Protein AF-A0A7S1S5V4-F1 (afdb_monomer_lite)

Radius of gyration: 15.97 Å; chains: 1; bounding box: 39×24×42 Å

pLDDT: mean 88.34, std 10.83, range [44.0, 97.88]

Foldseek 3Di:
DPPPPPDCLQKWKAFPNFTDDPPDDQCVRCVPPPVQVVQVVVPHTDMDIDGHDPVLSVLLVVLVVCQQNLLVVLLPDDLVLLAPPVSQVSNCVSHVNSLVSHDPVCVPPPVD

Secondary structure (DSSP, 8-state):
-------GGGEEEEETTEE--TT--HHHHSTT-HHHHHHHHTT---EEEEEPPHHHHHHHHHHHHHGGGHHHHHHHS-HHHHT-HHHHHHHHHH-GGGGGGS-HHHHT-S--

Structure (mmCIF, N/CA/C/O backbone):
data_AF-A0A7S1S5V4-F1
#
_entry.id   AF-A0A7S1S5V4-F1
#
loop_
_atom_site.group_PDB
_atom_site.id
_atom_site.type_symbol
_atom_site.label_atom_id
_atom_site.label_alt_id
_atom_site.label_comp_id
_atom_site.label_asym_id
_atom_site.label_entity_id
_atom_site.label_seq_id
_atom_site.pdbx_PDB_ins_code
_atom_site.Cartn_x
_atom_site.Cartn_y
_atom_site.Cartn_z
_atom_site.occupancy
_atom_site.B_iso_or_equiv
_atom_site.auth_seq_id
_atom_site.auth_comp_id
_atom_site.auth_asym_id
_atom_site.auth_atom_id
_atom_site.pdbx_PDB_model_num
ATOM 1 N N . GLN A 1 1 ? -25.602 4.326 -23.442 1.00 44.25 1 GLN A N 1
ATOM 2 C CA . GLN A 1 1 ? -24.466 3.404 -23.257 1.00 44.25 1 GLN A CA 1
ATOM 3 C C . GLN A 1 1 ? -23.831 3.783 -21.935 1.00 44.25 1 GLN A C 1
ATOM 5 O O . GLN A 1 1 ? -23.450 4.934 -21.798 1.00 44.25 1 GLN A O 1
ATOM 10 N N . ALA A 1 2 ? -23.855 2.903 -20.935 1.00 44.00 2 ALA A N 1
ATOM 11 C CA . ALA A 1 2 ? -23.110 3.146 -19.706 1.00 44.00 2 ALA A CA 1
ATOM 12 C C . ALA A 1 2 ? -21.651 2.809 -20.019 1.00 44.00 2 ALA A C 1
ATOM 14 O O . ALA A 1 2 ? -21.330 1.639 -20.227 1.00 44.00 2 ALA A O 1
ATOM 15 N N . GLU A 1 3 ? -20.801 3.824 -20.146 1.00 47.84 3 GLU A N 1
ATOM 16 C CA . GLU A 1 3 ? -19.362 3.615 -20.051 1.00 47.84 3 GLU A CA 1
ATOM 17 C C . GLU A 1 3 ? -19.115 3.004 -18.672 1.00 47.84 3 GLU A C 1
ATOM 19 O O . GLU A 1 3 ? -19.302 3.647 -17.642 1.00 47.84 3 GLU A O 1
ATOM 24 N N . MET A 1 4 ? -18.791 1.711 -18.643 1.00 47.66 4 MET A N 1
ATOM 25 C CA . MET A 1 4 ? -18.259 1.061 -17.451 1.00 47.66 4 MET A CA 1
ATOM 26 C C . MET A 1 4 ? -16.823 1.553 -17.248 1.00 47.66 4 MET A C 1
ATOM 28 O O . MET A 1 4 ? -15.873 0.780 -17.351 1.00 47.66 4 MET A O 1
ATOM 32 N N . GLU A 1 5 ? -16.649 2.848 -17.001 1.00 63.03 5 GLU A N 1
ATOM 33 C CA . GLU A 1 5 ? -15.409 3.340 -16.425 1.00 63.03 5 GLU A CA 1
ATOM 34 C C . GLU A 1 5 ? -15.376 2.834 -14.991 1.00 63.03 5 GLU A C 1
ATOM 36 O O . GLU A 1 5 ? -16.085 3.315 -14.109 1.00 63.03 5 GLU A O 1
ATOM 41 N N . VAL A 1 6 ? -14.598 1.780 -14.765 1.00 62.22 6 VAL A N 1
ATOM 42 C CA . VAL A 1 6 ? -14.235 1.398 -13.408 1.00 62.22 6 VAL A CA 1
ATOM 43 C C . VAL A 1 6 ? -13.254 2.470 -12.924 1.00 62.22 6 VAL A C 1
ATOM 45 O O . VAL A 1 6 ? -12.201 2.625 -13.545 1.00 62.22 6 VAL A O 1
ATOM 48 N N . PRO A 1 7 ? -13.576 3.220 -11.857 1.00 73.62 7 PRO A N 1
ATOM 49 C CA . PRO A 1 7 ? -12.716 4.287 -11.366 1.00 73.62 7 PRO A CA 1
ATOM 50 C C . PRO A 1 7 ? -11.300 3.782 -11.061 1.00 73.62 7 PRO A C 1
ATOM 52 O O . PRO A 1 7 ? -11.129 2.693 -10.512 1.00 73.62 7 PRO A O 1
ATOM 55 N N . ALA A 1 8 ? -10.282 4.575 -11.400 1.00 72.44 8 ALA A N 1
ATOM 56 C CA . ALA A 1 8 ? -8.878 4.169 -11.283 1.00 72.44 8 ALA A CA 1
ATOM 57 C C . ALA A 1 8 ? -8.452 3.835 -9.839 1.00 72.44 8 ALA A C 1
ATOM 59 O O . ALA A 1 8 ? -7.614 2.965 -9.629 1.00 72.44 8 ALA A O 1
ATOM 60 N N . ASN A 1 9 ? -9.060 4.474 -8.835 1.00 77.94 9 ASN A N 1
ATOM 61 C CA . ASN A 1 9 ? -8.840 4.175 -7.415 1.00 77.94 9 ASN A CA 1
ATOM 62 C C . ASN A 1 9 ? -9.421 2.812 -6.984 1.00 77.94 9 ASN A C 1
ATOM 64 O O . ASN A 1 9 ? -9.016 2.274 -5.959 1.00 77.94 9 ASN A O 1
ATOM 68 N N . LEU A 1 10 ? -10.323 2.215 -7.775 1.00 86.31 10 LEU A N 1
ATOM 69 C CA . LEU A 1 10 ? -10.820 0.848 -7.566 1.00 86.31 10 LEU A CA 1
ATOM 70 C C . LEU A 1 10 ? -9.926 -0.213 -8.219 1.00 86.31 10 LEU A C 1
ATOM 72 O O . LEU A 1 10 ? -10.317 -1.379 -8.324 1.00 86.31 10 LEU A O 1
ATOM 76 N N . GLN A 1 11 ? -8.750 0.178 -8.703 1.00 88.62 11 GLN A N 1
ATOM 77 C CA . GLN A 1 11 ? -7.847 -0.694 -9.433 1.00 88.62 11 GLN A CA 1
ATOM 78 C C . GLN A 1 11 ? -6.407 -0.527 -8.949 1.00 88.62 11 GLN A C 1
ATOM 80 O O . GLN A 1 11 ? -5.999 0.535 -8.471 1.00 88.62 11 GLN A O 1
ATOM 85 N N . ARG A 1 12 ? -5.638 -1.605 -9.066 1.00 89.31 12 ARG A N 1
ATOM 86 C CA . ARG A 1 12 ? -4.182 -1.636 -8.922 1.00 89.31 12 ARG A CA 1
ATOM 87 C C . ARG A 1 12 ? -3.629 -2.375 -10.121 1.00 89.31 12 ARG A C 1
ATOM 89 O O . ARG A 1 12 ? -4.188 -3.391 -10.535 1.00 89.31 12 ARG A O 1
ATOM 96 N N . LEU A 1 13 ? -2.572 -1.832 -10.698 1.00 91.06 13 LEU A N 1
ATOM 97 C CA . LEU A 1 13 ? -1.949 -2.377 -11.889 1.00 91.06 13 LEU A CA 1
ATOM 98 C C . LEU A 1 13 ? -0.574 -2.900 -11.506 1.00 91.06 13 LEU A C 1
ATOM 100 O O . LEU A 1 13 ? 0.187 -2.184 -10.866 1.00 91.06 13 LEU A O 1
ATOM 104 N N . PHE A 1 14 ? -0.256 -4.122 -11.904 1.00 92.50 14 PHE A N 1
ATOM 105 C CA . PHE A 1 14 ? 1.019 -4.757 -11.602 1.00 92.50 14 PHE A CA 1
ATOM 106 C C . PHE A 1 14 ? 1.698 -5.242 -12.873 1.00 92.50 14 PHE A C 1
ATOM 108 O O . PHE A 1 14 ? 1.023 -5.695 -13.797 1.00 92.50 14 PHE A O 1
ATOM 115 N N . VAL A 1 15 ? 3.027 -5.212 -12.870 1.00 93.00 15 VAL A N 1
ATOM 116 C CA . VAL A 1 15 ? 3.887 -5.902 -13.834 1.00 93.00 15 VAL A CA 1
ATOM 117 C C . VAL A 1 15 ? 4.799 -6.853 -13.069 1.00 93.00 15 VAL A C 1
ATOM 119 O O . VAL A 1 15 ? 5.523 -6.414 -12.178 1.00 93.00 15 VAL A O 1
ATOM 122 N N . SER A 1 16 ? 4.703 -8.152 -13.356 1.00 85.19 16 SER A N 1
ATOM 123 C CA . SER A 1 16 ? 5.472 -9.227 -12.702 1.00 85.19 16 SER A CA 1
ATOM 124 C C . SER A 1 16 ? 5.634 -9.060 -11.179 1.00 85.19 16 SER A C 1
ATOM 126 O O . SER A 1 16 ? 6.719 -9.154 -10.617 1.00 85.19 16 SER A O 1
ATOM 128 N N . GLY A 1 17 ? 4.527 -8.747 -10.495 1.00 84.38 17 GLY A N 1
ATOM 129 C CA . GLY A 1 17 ? 4.479 -8.559 -9.037 1.00 84.38 17 GLY A CA 1
ATOM 130 C C . GLY A 1 17 ? 4.823 -7.152 -8.530 1.00 84.38 17 GLY A C 1
ATOM 131 O O . GLY A 1 17 ? 4.557 -6.852 -7.370 1.00 84.38 17 GLY A O 1
ATOM 132 N N . THR A 1 18 ? 5.327 -6.251 -9.376 1.00 88.81 18 THR A N 1
ATOM 133 C CA . THR A 1 18 ? 5.588 -4.850 -9.009 1.00 88.81 18 THR A CA 1
ATOM 134 C C . THR A 1 18 ? 4.371 -3.976 -9.294 1.00 88.81 18 THR A C 1
ATOM 136 O O . THR A 1 18 ? 3.912 -3.897 -10.434 1.00 88.81 18 THR A O 1
ATOM 139 N N . GLU A 1 19 ? 3.859 -3.282 -8.275 1.00 90.44 19 GLU A N 1
ATOM 140 C CA . GLU A 1 19 ? 2.754 -2.332 -8.439 1.00 90.44 19 GLU A CA 1
ATOM 141 C C . GLU A 1 19 ? 3.199 -1.074 -9.201 1.00 90.44 19 GLU A C 1
ATOM 143 O O . GLU A 1 19 ? 4.127 -0.366 -8.804 1.00 90.44 19 GLU A O 1
ATOM 148 N N . LEU A 1 20 ? 2.473 -0.744 -10.266 1.00 89.81 20 LEU A N 1
ATOM 149 C CA . LEU A 1 20 ? 2.632 0.483 -11.032 1.00 89.81 20 LEU A CA 1
ATOM 150 C C . LEU A 1 20 ? 1.896 1.634 -10.344 1.00 89.81 20 LEU A C 1
ATOM 152 O O . LEU A 1 20 ? 0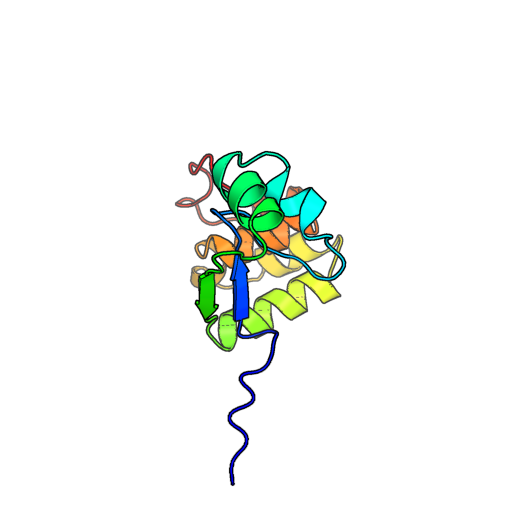.679 1.788 -10.452 1.00 89.81 20 LEU A O 1
ATOM 156 N N . ARG A 1 21 ? 2.663 2.483 -9.659 1.00 85.31 21 ARG A N 1
ATOM 157 C CA . ARG A 1 21 ? 2.144 3.677 -8.980 1.00 85.31 21 ARG A CA 1
ATOM 158 C C . ARG A 1 21 ? 2.102 4.889 -9.907 1.00 85.31 21 ARG A C 1
ATOM 160 O O . ARG A 1 21 ? 2.838 4.988 -10.890 1.00 85.31 21 ARG A O 1
ATOM 167 N N . LYS A 1 22 ? 1.250 5.861 -9.572 1.00 82.69 22 LYS A N 1
ATOM 168 C CA . LYS A 1 22 ? 1.113 7.106 -10.339 1.00 82.69 22 LYS A CA 1
ATOM 169 C C . LYS A 1 22 ? 2.468 7.817 -10.466 1.00 82.69 22 LYS A C 1
ATOM 171 O O . LYS A 1 22 ? 3.111 8.119 -9.467 1.00 82.69 22 LYS A O 1
ATOM 176 N N . GLY A 1 23 ? 2.880 8.100 -11.702 1.00 85.00 23 GLY A N 1
ATOM 177 C CA . GLY A 1 23 ? 4.156 8.761 -12.009 1.00 85.00 23 GLY A CA 1
ATOM 178 C C . GLY A 1 23 ? 5.367 7.825 -12.116 1.00 85.00 23 GLY A C 1
ATOM 179 O O . GLY A 1 23 ? 6.455 8.295 -12.445 1.00 85.00 23 GLY A O 1
ATOM 180 N N . MET A 1 24 ? 5.198 6.519 -11.888 1.00 88.44 24 MET A N 1
ATOM 181 C CA . MET A 1 24 ? 6.253 5.525 -12.090 1.00 88.44 24 MET A CA 1
ATOM 182 C C . MET A 1 24 ? 6.497 5.273 -13.585 1.00 88.44 24 MET A C 1
ATOM 184 O O . MET A 1 24 ? 5.557 5.200 -14.376 1.00 88.44 24 MET A O 1
ATOM 188 N N . GLN A 1 25 ? 7.762 5.113 -13.985 1.00 90.62 25 GLN A N 1
ATOM 189 C CA . GLN A 1 25 ? 8.105 4.724 -15.356 1.00 90.62 25 GLN A CA 1
ATOM 190 C C . GLN A 1 25 ? 8.096 3.196 -15.495 1.00 90.62 25 GLN A C 1
ATOM 192 O O . GLN A 1 25 ? 8.661 2.498 -14.653 1.00 90.62 25 GLN A O 1
ATOM 197 N N . LEU A 1 26 ? 7.555 2.665 -16.596 1.00 88.44 26 LEU A N 1
ATOM 198 C CA . LEU A 1 26 ? 7.533 1.214 -16.847 1.00 88.44 26 LEU A CA 1
ATOM 199 C C . LEU A 1 26 ? 8.935 0.591 -16.797 1.00 88.44 26 LEU A C 1
ATOM 201 O O . LEU A 1 26 ? 9.127 -0.421 -16.134 1.00 88.44 26 LEU A O 1
ATOM 205 N N . LYS A 1 27 ? 9.941 1.256 -17.384 1.00 89.56 27 LYS A N 1
ATOM 206 C CA . LYS A 1 27 ? 11.341 0.798 -17.334 1.00 89.56 27 LYS A CA 1
ATOM 207 C C . LYS A 1 27 ? 11.867 0.635 -15.908 1.00 89.56 27 LYS A C 1
ATOM 209 O O . LYS A 1 27 ? 12.641 -0.275 -15.650 1.00 89.56 27 LYS A O 1
ATOM 214 N N . SER A 1 28 ? 11.448 1.501 -14.982 1.00 89.44 28 SER A N 1
ATOM 215 C CA . SER A 1 28 ? 11.840 1.375 -13.573 1.00 89.44 28 SER A CA 1
ATOM 216 C C . SER A 1 28 ? 11.109 0.244 -12.852 1.00 89.44 28 SER A C 1
ATOM 218 O O . SER A 1 28 ? 11.686 -0.361 -11.957 1.00 89.44 28 SER A O 1
ATOM 220 N N . ALA A 1 29 ? 9.873 -0.062 -13.253 1.00 88.94 29 ALA A N 1
ATOM 221 C CA . ALA A 1 29 ? 9.086 -1.135 -12.652 1.00 88.94 29 ALA A CA 1
ATOM 222 C C . ALA A 1 29 ? 9.607 -2.526 -13.025 1.00 88.94 29 ALA A C 1
ATOM 224 O O . ALA A 1 29 ? 9.587 -3.421 -12.192 1.00 88.94 29 ALA A O 1
ATOM 225 N N . VAL A 1 30 ? 10.132 -2.686 -14.242 1.00 92.75 30 VAL A N 1
ATOM 226 C CA . VAL A 1 30 ? 10.670 -3.967 -14.732 1.00 92.75 30 VAL A CA 1
ATOM 227 C C . VAL A 1 30 ? 12.174 -4.127 -14.509 1.00 92.75 30 VAL A C 1
ATOM 229 O O . VAL A 1 30 ? 12.732 -5.169 -14.815 1.00 92.75 30 VAL A O 1
ATOM 232 N N . ALA A 1 31 ? 12.861 -3.113 -13.970 1.00 88.00 31 ALA A N 1
ATOM 233 C CA . ALA A 1 31 ? 14.326 -3.104 -13.884 1.00 88.00 31 ALA A CA 1
ATOM 234 C C . ALA A 1 31 ? 14.918 -4.280 -13.083 1.00 88.00 31 ALA A C 1
ATOM 236 O O . ALA A 1 31 ? 16.074 -4.642 -13.293 1.00 88.00 31 ALA A O 1
ATOM 237 N N . HIS A 1 32 ? 14.139 -4.853 -12.163 1.00 85.94 32 HIS A N 1
ATOM 238 C CA . HIS A 1 32 ? 14.549 -5.969 -11.309 1.00 85.94 32 HIS A CA 1
ATOM 239 C C . HIS A 1 32 ? 13.926 -7.308 -11.727 1.00 85.94 32 HIS A C 1
ATOM 241 O O . HIS A 1 32 ? 14.188 -8.317 -11.078 1.00 85.94 32 HIS A O 1
ATOM 247 N N . ASP A 1 33 ? 13.128 -7.323 -12.797 1.00 91.44 33 ASP A N 1
ATOM 248 C CA . ASP A 1 33 ? 12.453 -8.510 -13.309 1.00 91.44 33 ASP A CA 1
ATOM 249 C C . ASP A 1 33 ? 12.919 -8.778 -14.745 1.00 91.44 33 ASP A C 1
ATOM 251 O O . ASP A 1 33 ? 12.572 -8.058 -15.683 1.00 91.44 33 ASP A O 1
ATOM 255 N N . SER A 1 34 ? 13.766 -9.797 -14.910 1.00 89.62 34 SER A N 1
ATOM 256 C CA . SER A 1 34 ? 14.373 -10.108 -16.206 1.00 89.62 34 SER A CA 1
ATOM 257 C C . SER A 1 34 ? 13.348 -10.504 -17.265 1.00 89.62 34 SER A C 1
ATOM 259 O O . SER A 1 34 ? 13.553 -10.192 -18.434 1.00 89.62 34 SER A O 1
ATOM 261 N N . ASP A 1 35 ? 12.262 -11.166 -16.860 1.00 91.75 35 ASP A N 1
ATOM 262 C CA . ASP A 1 35 ? 11.210 -11.613 -17.773 1.00 91.75 35 ASP A CA 1
ATOM 263 C C . ASP A 1 35 ? 10.392 -10.411 -18.257 1.00 91.75 35 ASP A C 1
ATOM 265 O O . ASP A 1 35 ? 10.267 -10.176 -19.457 1.00 91.75 35 ASP A O 1
ATOM 269 N N . ALA A 1 36 ? 9.954 -9.550 -17.335 1.00 90.94 36 ALA A N 1
ATOM 270 C CA . ALA A 1 36 ? 9.229 -8.329 -17.673 1.00 90.94 36 ALA A CA 1
ATOM 271 C C . ALA A 1 36 ? 10.059 -7.362 -18.534 1.00 90.94 36 ALA A C 1
ATOM 273 O O . ALA A 1 36 ? 9.518 -6.670 -19.400 1.00 90.94 36 ALA A O 1
ATOM 274 N N . ALA A 1 37 ? 11.374 -7.295 -18.304 1.00 90.75 37 ALA A N 1
ATOM 275 C CA . ALA A 1 37 ? 12.277 -6.498 -19.124 1.00 90.75 37 ALA A CA 1
ATOM 276 C C . ALA A 1 37 ? 12.382 -7.046 -20.558 1.00 90.75 37 ALA A C 1
ATOM 278 O O . ALA A 1 37 ? 12.329 -6.265 -21.508 1.00 90.75 37 ALA A O 1
ATOM 279 N N . GLU A 1 38 ? 12.480 -8.369 -20.725 1.00 92.62 38 GLU A N 1
ATOM 280 C CA . GLU A 1 38 ? 12.489 -9.016 -22.042 1.00 92.62 38 GLU A CA 1
ATOM 281 C C . GLU A 1 38 ? 11.164 -8.810 -22.787 1.00 92.62 38 GLU A C 1
ATOM 283 O O . GLU A 1 38 ? 11.178 -8.452 -23.966 1.00 92.62 38 GLU A O 1
ATOM 288 N N . GLN A 1 39 ? 10.023 -8.944 -22.100 1.00 92.38 39 GLN A N 1
ATOM 289 C CA . GLN A 1 39 ? 8.706 -8.648 -22.674 1.00 92.38 39 GLN A CA 1
ATOM 290 C C . GLN A 1 39 ? 8.645 -7.210 -23.204 1.00 92.38 39 GLN A C 1
ATOM 292 O O . GLN A 1 39 ? 8.259 -6.984 -24.357 1.00 92.38 39 GLN A O 1
ATOM 297 N N . LEU A 1 40 ? 9.088 -6.242 -22.389 1.00 89.69 40 LEU A N 1
ATOM 298 C CA . LEU A 1 40 ? 9.061 -4.829 -22.755 1.00 89.69 40 LEU A CA 1
ATOM 299 C C . LEU A 1 40 ? 9.905 -4.546 -24.009 1.00 89.69 40 LEU A C 1
ATOM 301 O O . LEU A 1 40 ? 9.461 -3.796 -24.879 1.00 89.69 40 LEU A O 1
ATOM 305 N N . GLU A 1 41 ? 11.088 -5.158 -24.128 1.00 92.00 41 GLU A N 1
ATOM 306 C CA . GLU A 1 41 ? 11.936 -5.073 -25.329 1.00 92.00 41 GLU A CA 1
ATOM 307 C C . GLU A 1 41 ? 11.304 -5.784 -26.540 1.00 92.00 41 GLU A C 1
ATOM 309 O O . GLU A 1 41 ? 11.419 -5.316 -27.673 1.00 92.00 41 GLU A O 1
ATOM 314 N N . ALA A 1 42 ? 10.561 -6.870 -26.311 1.00 93.88 42 ALA A N 1
ATOM 315 C CA . ALA A 1 42 ? 9.761 -7.550 -27.328 1.00 93.88 42 ALA A CA 1
ATOM 316 C C . ALA A 1 42 ? 8.481 -6.778 -27.727 1.00 93.88 42 ALA A C 1
ATOM 318 O O . ALA A 1 42 ? 7.759 -7.203 -28.633 1.00 93.88 42 ALA A O 1
ATOM 319 N N . GLY A 1 43 ? 8.209 -5.628 -27.098 1.00 93.69 43 GLY A N 1
ATOM 320 C CA . GLY A 1 43 ? 7.120 -4.718 -27.454 1.00 93.69 43 GLY A CA 1
ATOM 321 C C . GLY A 1 43 ? 5.765 -5.050 -26.826 1.00 93.69 43 GLY A C 1
ATOM 322 O O . GLY A 1 43 ? 4.752 -4.506 -27.269 1.00 93.69 43 GLY A O 1
ATOM 323 N N . TYR A 1 44 ? 5.723 -5.913 -25.809 1.00 90.69 44 TYR A N 1
ATOM 324 C CA . TYR A 1 44 ? 4.511 -6.209 -25.043 1.00 90.69 44 TYR A CA 1
ATOM 325 C C . TYR A 1 44 ? 4.795 -6.226 -23.538 1.00 90.69 44 TYR A C 1
ATOM 327 O O . TYR A 1 44 ? 5.938 -6.161 -23.109 1.00 90.69 44 TYR A O 1
ATOM 335 N N . LEU A 1 45 ? 3.751 -6.224 -22.715 1.00 91.31 45 LEU A N 1
ATOM 336 C CA . LEU A 1 45 ? 3.913 -6.326 -21.270 1.00 91.31 45 LEU A CA 1
ATOM 337 C C . LEU A 1 45 ? 2.671 -6.960 -20.665 1.00 91.31 45 LEU A C 1
ATOM 339 O O . LEU A 1 45 ? 1.564 -6.447 -20.858 1.00 91.31 45 LEU A O 1
ATOM 343 N 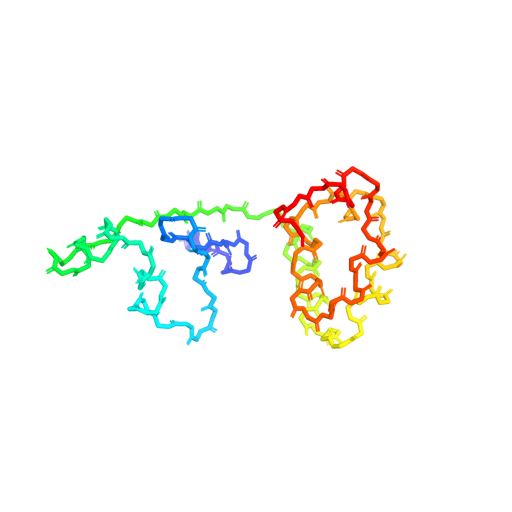N . ASP A 1 46 ? 2.863 -8.037 -19.916 1.00 92.56 46 ASP A N 1
ATOM 344 C CA . ASP A 1 46 ? 1.778 -8.653 -19.173 1.00 92.56 46 ASP A CA 1
ATOM 345 C C . ASP A 1 46 ? 1.477 -7.838 -17.917 1.00 92.56 46 ASP A C 1
ATOM 347 O O . ASP A 1 46 ? 2.332 -7.578 -17.067 1.00 92.56 46 ASP A O 1
ATOM 351 N N . LEU A 1 47 ? 0.218 -7.417 -17.813 1.00 91.56 47 LEU A N 1
ATOM 352 C CA . LEU A 1 47 ? -0.266 -6.598 -16.716 1.00 91.56 47 LEU A CA 1
ATOM 353 C C . LEU A 1 47 ? -1.337 -7.347 -15.938 1.00 91.56 47 LEU A C 1
ATOM 355 O O . LEU A 1 47 ? -2.301 -7.862 -16.506 1.00 91.56 47 LEU A O 1
ATOM 359 N N . THR A 1 48 ? -1.204 -7.343 -14.616 1.00 92.44 48 THR A N 1
ATOM 360 C CA . THR A 1 48 ? -2.246 -7.843 -13.720 1.00 92.44 48 THR A CA 1
ATOM 361 C C . THR A 1 48 ? -3.046 -6.674 -13.174 1.00 92.44 48 THR A C 1
ATOM 363 O O . THR A 1 48 ? -2.496 -5.767 -12.550 1.00 92.44 48 THR A O 1
ATOM 366 N N . LEU A 1 49 ? -4.358 -6.705 -13.403 1.00 90.88 49 LEU A N 1
ATOM 367 C CA . LEU A 1 49 ? -5.297 -5.748 -12.835 1.00 90.88 49 LEU A CA 1
ATOM 368 C C . LEU A 1 49 ? -5.976 -6.360 -11.610 1.00 90.88 49 LEU A C 1
ATOM 370 O O . LEU A 1 49 ? -6.771 -7.294 -11.734 1.00 90.88 49 LEU A O 1
ATOM 374 N N . GLN A 1 50 ? -5.711 -5.804 -10.434 1.00 89.62 50 GLN A N 1
ATOM 375 C CA . GLN A 1 50 ? -6.393 -6.184 -9.204 1.00 89.62 50 GLN A CA 1
ATOM 376 C C . GLN A 1 50 ? -7.490 -5.169 -8.887 1.00 89.62 50 GLN A C 1
ATOM 378 O O . GLN A 1 50 ? -7.261 -3.960 -8.911 1.00 89.62 50 GLN A O 1
ATOM 383 N N . ARG A 1 51 ? -8.705 -5.656 -8.606 1.00 89.56 51 ARG A N 1
ATOM 384 C CA . ARG A 1 51 ? -9.824 -4.796 -8.203 1.00 89.56 51 ARG A CA 1
ATOM 385 C C . ARG A 1 51 ? -9.834 -4.599 -6.697 1.00 89.56 51 ARG A C 1
ATOM 387 O O . ARG A 1 51 ? -9.745 -5.575 -5.958 1.00 89.56 51 ARG A O 1
ATOM 394 N N . ARG A 1 52 ? -10.030 -3.352 -6.277 1.00 88.56 52 ARG A N 1
ATOM 395 C CA . ARG A 1 52 ? -10.271 -2.983 -4.883 1.00 88.56 52 ARG A CA 1
ATOM 396 C C . ARG A 1 52 ? -11.759 -2.925 -4.598 1.00 88.56 52 ARG A C 1
ATOM 398 O O . ARG A 1 52 ? -12.575 -2.610 -5.470 1.00 88.56 52 ARG A O 1
ATOM 405 N N . THR A 1 53 ? -12.113 -3.188 -3.350 1.00 90.81 53 THR A N 1
ATOM 406 C CA . THR A 1 53 ? -13.448 -2.849 -2.852 1.00 90.81 53 THR A CA 1
ATOM 407 C C . THR A 1 53 ? -13.586 -1.326 -2.688 1.00 90.81 53 THR A C 1
ATOM 409 O O . THR A 1 53 ? -12.581 -0.639 -2.488 1.00 90.81 53 THR A O 1
ATOM 412 N N . PRO A 1 54 ? -14.812 -0.767 -2.731 1.00 90.25 54 PRO A N 1
ATOM 413 C CA . PRO A 1 54 ? -15.025 0.657 -2.457 1.00 90.25 54 PRO A CA 1
ATOM 414 C C . PRO A 1 54 ? -14.490 1.093 -1.088 1.00 90.25 54 PRO A C 1
ATOM 416 O O . PRO A 1 54 ? -13.961 2.194 -0.959 1.00 90.25 54 PRO A O 1
ATOM 419 N N . ASP A 1 55 ? -14.579 0.218 -0.081 1.00 90.75 55 ASP A N 1
ATOM 420 C CA . ASP A 1 55 ? -14.044 0.492 1.251 1.00 90.75 55 ASP A CA 1
ATOM 421 C C . ASP A 1 55 ? -12.518 0.605 1.226 1.00 90.75 55 ASP A C 1
ATOM 423 O O . ASP A 1 55 ? -11.980 1.571 1.765 1.00 90.75 55 ASP A O 1
ATOM 427 N N . GLN A 1 56 ? -11.820 -0.320 0.558 1.00 91.69 56 GLN A N 1
ATOM 428 C CA . GLN A 1 56 ? -10.364 -0.244 0.399 1.00 91.69 56 GLN A CA 1
ATOM 429 C C . GLN A 1 56 ? -9.940 1.049 -0.300 1.00 91.69 56 GLN A C 1
ATOM 431 O O . GLN A 1 56 ? -9.089 1.768 0.215 1.00 91.69 56 GLN A O 1
ATOM 436 N N . ALA A 1 57 ? -10.588 1.410 -1.408 1.00 92.25 57 ALA A N 1
ATOM 437 C CA . ALA A 1 57 ? -10.280 2.653 -2.112 1.00 92.25 57 ALA A CA 1
ATOM 438 C C . ALA A 1 57 ? -10.522 3.900 -1.245 1.00 92.25 57 ALA A C 1
ATOM 440 O O . ALA A 1 57 ? -9.694 4.807 -1.210 1.00 92.25 57 ALA A O 1
ATOM 441 N 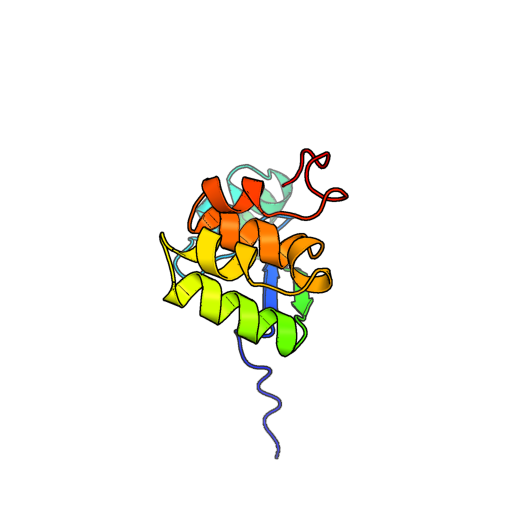N . ALA A 1 58 ? -11.613 3.928 -0.475 1.00 93.06 58 ALA A N 1
ATOM 442 C CA . ALA A 1 58 ? -11.886 5.031 0.442 1.00 93.06 58 ALA A CA 1
ATOM 443 C C . ALA A 1 58 ? -10.855 5.124 1.582 1.00 93.06 58 ALA A C 1
ATOM 445 O O . ALA A 1 58 ? -10.601 6.211 2.100 1.00 93.06 58 ALA A O 1
ATOM 446 N N . TRP A 1 59 ? -10.279 4.005 2.027 1.00 95.31 59 TRP A N 1
ATOM 447 C CA . TRP A 1 59 ? -9.192 4.013 3.011 1.00 95.31 59 TRP A CA 1
ATOM 448 C C . TRP A 1 59 ? -7.855 4.425 2.401 1.00 95.31 59 TRP A C 1
ATOM 450 O O . TRP A 1 59 ? -7.168 5.242 3.010 1.00 95.31 59 TRP A O 1
ATOM 460 N N . SER A 1 60 ? -7.548 3.954 1.195 1.00 92.75 60 SER A N 1
ATOM 461 C CA . SER A 1 60 ? -6.393 4.384 0.401 1.00 92.75 60 SER A CA 1
ATOM 462 C C . SER A 1 60 ? -6.343 5.912 0.274 1.00 92.75 60 SER A C 1
ATOM 464 O O . SER A 1 60 ? -5.395 6.551 0.733 1.00 92.75 60 SER A O 1
ATOM 466 N N . GLU A 1 61 ? -7.438 6.530 -0.184 1.00 93.19 61 GLU A N 1
ATOM 467 C CA . GLU A 1 61 ? -7.540 7.990 -0.306 1.00 93.19 61 GLU A CA 1
ATOM 468 C C . GLU A 1 61 ? -7.342 8.719 1.031 1.00 93.19 61 GLU A C 1
ATOM 470 O O . GLU A 1 61 ? -6.727 9.786 1.081 1.00 93.19 61 GLU A O 1
ATOM 475 N N . ARG A 1 62 ? -7.830 8.151 2.143 1.00 96.12 62 ARG A N 1
ATOM 476 C CA . ARG A 1 62 ? -7.618 8.730 3.481 1.00 96.12 62 ARG A CA 1
ATOM 477 C C . ARG A 1 62 ? -6.153 8.689 3.890 1.00 96.12 62 ARG A C 1
ATOM 479 O O . ARG A 1 62 ? -5.693 9.641 4.521 1.00 96.12 62 ARG A O 1
ATOM 486 N N . PHE A 1 63 ? -5.432 7.615 3.575 1.00 96.12 63 PHE A N 1
ATOM 487 C CA . PHE A 1 63 ? -4.006 7.523 3.877 1.00 96.12 63 PHE A CA 1
ATOM 488 C C . PHE A 1 63 ? -3.197 8.493 3.025 1.00 96.12 63 PHE A C 1
ATOM 490 O O . PHE A 1 63 ? -2.379 9.222 3.583 1.00 96.12 63 PHE A O 1
ATOM 497 N N . GLU A 1 64 ? -3.474 8.576 1.723 1.00 92.50 64 GLU A N 1
ATOM 498 C CA . GLU A 1 64 ? -2.837 9.558 0.839 1.00 92.50 64 GLU A CA 1
ATOM 499 C C . GLU A 1 64 ? -3.088 10.995 1.317 1.00 92.50 64 GLU A C 1
ATOM 501 O O . GLU A 1 64 ? -2.148 11.781 1.441 1.00 92.50 64 GLU A O 1
ATOM 506 N N . ALA A 1 65 ? -4.334 11.334 1.666 1.00 95.44 65 ALA A N 1
ATOM 507 C CA . ALA A 1 65 ? -4.682 12.659 2.178 1.00 95.44 65 ALA A CA 1
ATOM 508 C C . ALA A 1 65 ? -4.028 12.969 3.538 1.00 95.44 65 ALA A C 1
ATOM 510 O O . ALA A 1 65 ? -3.728 14.128 3.831 1.00 95.44 65 ALA A O 1
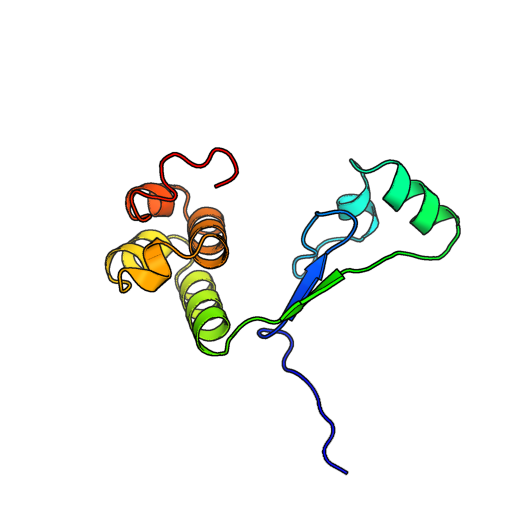ATOM 511 N N . ALA A 1 66 ? -3.808 11.955 4.380 1.00 96.62 66 ALA A N 1
ATOM 512 C CA . ALA A 1 66 ? -3.156 12.112 5.677 1.00 96.62 66 ALA A CA 1
ATOM 513 C C . ALA A 1 66 ? -1.623 12.186 5.582 1.00 96.62 66 ALA A C 1
ATOM 515 O O . ALA A 1 66 ? -0.991 12.796 6.453 1.00 96.62 66 ALA A O 1
ATOM 516 N N . GLY A 1 67 ? -1.021 11.554 4.569 1.00 94.94 67 GLY A N 1
ATOM 517 C CA . GLY A 1 67 ? 0.422 11.506 4.342 1.00 94.94 67 GLY A CA 1
ATOM 518 C C . GLY A 1 67 ? 1.192 11.091 5.609 1.00 94.94 67 GLY A C 1
ATOM 519 O O . GLY A 1 67 ? 0.937 10.017 6.159 1.00 94.94 67 GLY A O 1
ATOM 520 N N . PRO A 1 68 ? 2.073 11.944 6.173 1.00 96.25 68 PRO A N 1
ATOM 521 C CA . PRO A 1 68 ? 2.825 11.626 7.395 1.00 96.25 68 PRO A CA 1
ATOM 522 C C . PRO A 1 68 ? 1.962 11.263 8.620 1.00 96.25 68 PRO A C 1
ATOM 524 O O . PRO A 1 68 ? 2.457 10.665 9.581 1.00 96.25 68 PRO A O 1
ATOM 527 N N . LEU A 1 69 ? 0.673 11.621 8.618 1.00 97.12 69 LEU A N 1
ATOM 528 C CA . LEU A 1 69 ? -0.288 11.300 9.676 1.00 97.12 69 LEU A CA 1
ATOM 529 C C . LEU A 1 69 ? -1.069 9.997 9.425 1.00 97.12 69 LEU A C 1
ATOM 531 O O . LEU A 1 69 ? -1.955 9.670 10.214 1.00 97.12 69 LEU A O 1
ATOM 535 N N . ALA A 1 70 ? -0.734 9.219 8.391 1.00 97.19 70 ALA A N 1
ATOM 536 C CA . ALA A 1 70 ? -1.396 7.947 8.084 1.00 97.19 70 ALA A CA 1
ATOM 537 C C . ALA A 1 70 ? -1.386 6.957 9.264 1.00 97.19 70 ALA A C 1
ATOM 539 O O . ALA A 1 70 ? -2.363 6.242 9.477 1.00 97.19 70 ALA A O 1
ATOM 540 N N . HIS A 1 71 ? -0.342 6.977 10.100 1.00 96.81 71 HIS A N 1
ATOM 541 C CA . HIS A 1 71 ? -0.284 6.181 11.328 1.00 96.81 71 HIS A CA 1
ATOM 542 C C . HIS A 1 71 ? -1.444 6.487 12.299 1.00 96.81 71 HIS A C 1
ATOM 544 O O . HIS A 1 71 ? -2.052 5.563 12.832 1.00 96.81 71 HIS A O 1
ATOM 550 N N . GLU A 1 72 ? -1.833 7.754 12.481 1.00 97.50 72 GLU A N 1
ATOM 551 C CA . GLU A 1 72 ? -2.973 8.128 13.337 1.00 97.50 72 GLU A CA 1
ATOM 552 C C . GLU A 1 72 ? -4.320 7.728 12.719 1.00 97.50 72 GLU A C 1
ATOM 554 O O . GLU A 1 72 ? -5.261 7.386 13.443 1.00 97.50 72 GLU A O 1
ATOM 559 N N . VAL A 1 73 ? -4.415 7.735 11.385 1.00 97.88 73 VAL A N 1
ATOM 560 C CA . VAL A 1 73 ? -5.587 7.224 10.660 1.00 97.88 73 VAL A CA 1
ATOM 561 C C . VAL A 1 73 ? -5.715 5.716 10.877 1.00 97.88 73 VAL A C 1
ATOM 563 O O . VAL A 1 73 ? -6.769 5.251 11.317 1.00 97.88 73 VAL A O 1
ATOM 566 N N . LEU A 1 74 ? -4.633 4.959 10.667 1.00 97.06 74 LEU A N 1
ATOM 567 C CA . LEU A 1 74 ? -4.618 3.505 10.838 1.00 97.06 74 LEU A CA 1
ATOM 568 C C . LEU A 1 74 ? -4.867 3.102 12.298 1.00 97.06 74 LEU A C 1
ATOM 570 O O . LEU A 1 74 ? -5.640 2.187 12.570 1.00 97.06 74 LEU A O 1
ATOM 574 N N . LYS A 1 75 ? -4.315 3.842 13.264 1.00 96.94 75 LYS A N 1
ATOM 575 C CA . LYS A 1 75 ? -4.557 3.648 14.703 1.00 96.94 75 LYS A CA 1
ATOM 576 C C . LYS A 1 75 ? -6.039 3.681 15.072 1.00 96.94 75 LYS A C 1
ATOM 578 O O . LYS A 1 75 ? -6.472 2.898 15.922 1.00 96.94 75 LYS A O 1
ATOM 583 N N . LYS A 1 76 ? -6.822 4.556 14.435 1.00 96.81 76 LYS A N 1
ATOM 584 C CA . LYS A 1 76 ? -8.272 4.703 14.660 1.00 96.81 76 LYS A CA 1
ATOM 585 C C . LYS A 1 76 ? -9.121 3.802 13.759 1.00 96.81 76 LYS A C 1
ATOM 587 O O . LYS A 1 76 ? -10.328 3.714 13.973 1.00 96.81 76 LYS A O 1
ATOM 592 N N . ALA A 1 77 ? -8.513 3.135 12.781 1.00 96.25 77 ALA A N 1
ATOM 593 C CA . ALA A 1 77 ? -9.215 2.260 11.858 1.00 96.25 77 ALA A CA 1
ATOM 594 C C . ALA A 1 77 ? -9.783 1.010 12.568 1.00 96.25 77 ALA A C 1
ATOM 596 O O . ALA A 1 77 ? -9.237 0.559 13.589 1.00 96.25 77 ALA A O 1
ATOM 597 N N . PRO A 1 78 ? -10.884 0.434 12.051 1.00 96.12 78 PRO A N 1
ATOM 598 C CA . PRO A 1 78 ? -11.429 -0.811 12.575 1.00 96.12 78 PRO A CA 1
ATOM 599 C C . PRO A 1 78 ? -10.463 -1.978 12.331 1.00 96.12 78 PRO A C 1
ATOM 601 O O . PRO A 1 78 ? -9.598 -1.921 11.457 1.00 96.12 78 PRO A O 1
ATOM 604 N N . ALA A 1 79 ? -10.627 -3.057 13.101 1.00 94.12 79 ALA A N 1
ATOM 605 C CA . ALA A 1 79 ? -9.719 -4.206 13.072 1.00 94.12 79 ALA A CA 1
ATOM 606 C C . ALA A 1 79 ? -9.530 -4.795 11.665 1.00 94.12 79 ALA A C 1
ATOM 608 O O . ALA A 1 79 ? -8.400 -5.100 11.307 1.00 94.12 79 ALA A O 1
ATOM 609 N N . LEU A 1 80 ? -10.601 -4.863 10.864 1.00 93.00 80 LEU A N 1
ATOM 610 C CA . LEU A 1 80 ? -10.559 -5.360 9.483 1.00 93.00 80 LEU A CA 1
ATOM 611 C C . LEU A 1 80 ? -9.534 -4.617 8.617 1.00 93.00 80 LEU A C 1
ATOM 613 O O . LEU A 1 80 ? -8.814 -5.254 7.865 1.00 93.00 80 LEU A O 1
ATOM 617 N N . ILE A 1 81 ? -9.421 -3.296 8.780 1.00 95.25 81 ILE A N 1
ATOM 618 C CA . ILE A 1 81 ? -8.480 -2.453 8.026 1.00 95.25 81 ILE A CA 1
ATOM 619 C C . ILE A 1 81 ? -7.058 -2.628 8.544 1.00 95.25 81 ILE A C 1
ATOM 621 O O . ILE A 1 81 ? -6.113 -2.669 7.771 1.00 95.25 81 ILE A O 1
ATOM 625 N N . LYS A 1 82 ? -6.898 -2.789 9.861 1.00 94.94 82 LYS A N 1
ATOM 626 C CA . LYS A 1 82 ? -5.590 -3.062 10.472 1.00 94.94 82 LYS A CA 1
ATOM 627 C C . LYS A 1 82 ? -5.034 -4.428 10.076 1.00 94.94 82 LYS A C 1
ATOM 629 O O . LYS A 1 82 ? -3.837 -4.640 10.205 1.00 94.94 82 LYS A O 1
ATOM 634 N N . THR A 1 83 ? -5.882 -5.363 9.659 1.00 93.81 83 THR A N 1
ATOM 635 C CA . THR A 1 83 ? -5.484 -6.700 9.193 1.00 93.81 83 THR A CA 1
ATOM 636 C C . THR A 1 83 ? -5.517 -6.851 7.675 1.00 93.81 83 THR A C 1
ATOM 638 O O . THR A 1 83 ? -5.213 -7.933 7.185 1.00 93.81 83 THR A O 1
ATOM 641 N N . ASP A 1 84 ? -5.893 -5.806 6.941 1.00 93.75 84 ASP A N 1
ATOM 642 C CA . ASP A 1 84 ? -5.847 -5.784 5.481 1.00 93.75 84 ASP A CA 1
ATOM 643 C C . ASP A 1 84 ? -4.434 -5.370 5.050 1.00 93.75 84 ASP A C 1
ATOM 645 O O . ASP A 1 84 ? -4.010 -4.242 5.308 1.00 93.75 84 ASP A O 1
ATOM 649 N N . SER A 1 85 ? -3.677 -6.302 4.462 1.00 91.19 85 SER A N 1
ATOM 650 C CA . SER A 1 85 ? -2.262 -6.085 4.139 1.00 91.19 85 SER A CA 1
ATOM 651 C C . SER A 1 85 ? -2.064 -4.956 3.138 1.00 91.19 85 SER A C 1
ATOM 653 O O . SER A 1 85 ? -1.178 -4.137 3.340 1.00 91.19 85 SER A O 1
ATOM 655 N N . GLU A 1 86 ? -2.936 -4.846 2.134 1.00 90.38 86 GLU A N 1
ATOM 656 C CA . GLU A 1 86 ? -2.865 -3.789 1.123 1.00 90.38 86 GLU A CA 1
ATOM 657 C C . GLU A 1 86 ? -2.990 -2.405 1.769 1.00 90.38 86 GLU A C 1
ATOM 659 O O . GLU A 1 86 ? -2.176 -1.515 1.534 1.00 90.38 86 GLU A O 1
ATOM 664 N N . LEU A 1 87 ? -3.972 -2.237 2.654 1.00 93.94 87 LEU A N 1
ATOM 665 C CA . LEU A 1 87 ? -4.205 -0.960 3.325 1.00 93.94 87 LEU A CA 1
ATOM 666 C C . LEU A 1 87 ? -3.122 -0.622 4.354 1.00 93.94 87 LEU A C 1
ATOM 668 O O . LEU A 1 87 ? -2.794 0.552 4.541 1.00 93.94 87 LEU A O 1
ATOM 672 N N . VAL A 1 88 ? -2.559 -1.632 5.021 1.00 95.06 88 VAL A N 1
ATOM 673 C CA . VAL A 1 88 ? -1.431 -1.436 5.937 1.00 95.06 88 VAL A CA 1
ATOM 674 C C . VAL A 1 88 ? -0.171 -1.041 5.168 1.00 95.06 88 VAL A C 1
ATOM 676 O O . VAL A 1 88 ? 0.461 -0.060 5.552 1.00 95.06 88 VAL A O 1
ATOM 679 N N . GLU A 1 89 ? 0.167 -1.729 4.077 1.00 92.44 89 GLU A N 1
ATOM 680 C CA . GLU A 1 89 ? 1.309 -1.395 3.215 1.00 92.44 89 GLU A CA 1
ATOM 681 C C . GLU A 1 89 ? 1.202 0.031 2.666 1.00 92.44 89 GLU A C 1
ATOM 683 O O . GLU A 1 89 ? 2.177 0.786 2.681 1.00 92.44 89 GLU A O 1
ATOM 688 N N . GLU A 1 90 ? 0.008 0.443 2.234 1.00 92.94 90 GLU A N 1
ATOM 689 C CA . GLU A 1 90 ? -0.231 1.813 1.788 1.00 92.94 90 GLU A CA 1
ATOM 690 C C . GLU A 1 90 ? 0.005 2.831 2.914 1.00 92.94 90 GLU A C 1
ATOM 692 O O . GLU A 1 90 ? 0.734 3.808 2.722 1.00 92.94 90 GLU A O 1
ATOM 697 N N . ALA A 1 91 ? -0.543 2.597 4.111 1.00 95.88 91 ALA A N 1
ATOM 698 C CA . ALA A 1 91 ? -0.335 3.481 5.257 1.00 95.88 91 ALA A CA 1
ATOM 699 C C . ALA A 1 91 ? 1.144 3.552 5.682 1.00 95.88 91 ALA A C 1
ATOM 701 O O . ALA A 1 91 ? 1.636 4.632 6.023 1.00 95.88 91 ALA A O 1
ATOM 702 N N . VAL A 1 92 ? 1.862 2.426 5.630 1.00 95.12 92 VAL A N 1
ATOM 703 C CA . VAL A 1 92 ? 3.308 2.326 5.895 1.00 95.12 92 VAL A CA 1
ATOM 704 C C . VAL A 1 92 ? 4.109 3.094 4.847 1.00 95.12 92 VAL A C 1
ATOM 706 O O . VAL A 1 92 ? 5.033 3.828 5.203 1.00 95.12 92 VAL A O 1
ATOM 709 N N . GLY A 1 93 ? 3.711 3.010 3.576 1.00 92.50 93 GLY A N 1
ATOM 710 C CA . GLY A 1 93 ? 4.300 3.781 2.483 1.00 92.50 93 GLY A CA 1
ATOM 711 C C . GLY A 1 93 ? 4.192 5.297 2.681 1.00 92.50 93 GLY A C 1
ATOM 712 O O . GLY A 1 93 ? 5.089 6.028 2.265 1.00 92.50 93 GLY A O 1
ATOM 713 N N . GLN A 1 94 ? 3.141 5.771 3.358 1.00 94.62 94 GLN A N 1
ATOM 714 C CA . GLN A 1 94 ? 2.989 7.181 3.739 1.00 94.62 94 GLN A CA 1
ATOM 715 C C . GLN A 1 94 ? 3.754 7.534 5.026 1.00 94.62 94 GLN A C 1
ATOM 717 O O . GLN A 1 94 ? 4.322 8.621 5.157 1.00 94.62 94 GLN A O 1
ATOM 722 N N . CYS A 1 95 ? 3.755 6.630 6.007 1.00 95.75 95 CYS A N 1
ATOM 723 C CA . CYS A 1 95 ? 4.440 6.799 7.281 1.00 95.75 95 CYS A CA 1
ATOM 724 C C . CYS A 1 95 ? 4.843 5.438 7.854 1.00 95.75 95 CYS A C 1
ATOM 726 O O . CYS A 1 95 ? 3.991 4.711 8.354 1.00 95.75 95 CYS A O 1
ATOM 728 N N . GLY A 1 96 ? 6.145 5.137 7.910 1.00 92.94 96 GLY A N 1
ATOM 729 C CA . GLY A 1 96 ? 6.634 3.842 8.410 1.00 92.94 96 GLY A CA 1
ATOM 730 C C . GLY A 1 96 ? 6.158 3.469 9.825 1.00 92.94 96 GLY A C 1
ATOM 731 O O . GLY A 1 96 ? 5.990 2.294 10.131 1.00 92.94 96 GLY A O 1
ATOM 732 N N . ARG A 1 97 ? 5.839 4.459 10.676 1.00 95.06 97 ARG A N 1
ATOM 733 C CA . ARG A 1 97 ? 5.255 4.228 12.016 1.00 95.06 97 ARG A CA 1
ATOM 734 C C . ARG A 1 97 ? 3.843 3.644 11.982 1.00 95.06 97 ARG A C 1
ATOM 736 O O . ARG A 1 97 ? 3.365 3.165 13.002 1.00 95.06 97 ARG A O 1
ATOM 743 N N . ALA A 1 98 ? 3.157 3.677 10.841 1.00 95.62 98 ALA A N 1
ATOM 744 C CA . ALA A 1 98 ? 1.850 3.049 10.698 1.00 95.62 98 ALA A CA 1
ATOM 745 C C . ALA A 1 98 ? 1.912 1.541 10.989 1.00 95.62 98 ALA A C 1
ATOM 747 O O . ALA A 1 98 ? 0.955 1.001 11.541 1.00 95.62 98 ALA A O 1
ATOM 748 N N . LEU A 1 99 ? 3.053 0.888 10.738 1.00 94.19 99 LEU A N 1
ATOM 749 C CA . LEU A 1 99 ? 3.241 -0.534 11.025 1.00 94.19 99 LEU A CA 1
ATOM 750 C C . LEU A 1 99 ? 2.992 -0.871 12.506 1.00 94.19 99 LEU A C 1
ATOM 752 O O . LEU A 1 99 ? 2.423 -1.914 12.803 1.00 94.19 99 LEU A O 1
ATOM 756 N N .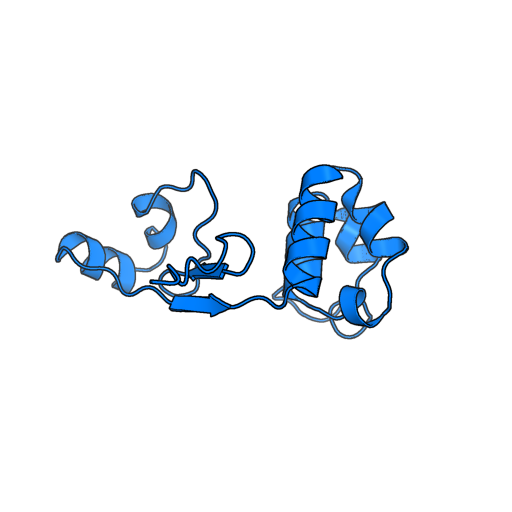 GLU A 1 100 ? 3.294 0.045 13.437 1.00 93.94 100 GLU A N 1
ATOM 757 C CA . GLU A 1 100 ? 3.040 -0.119 14.882 1.00 93.94 100 GLU A CA 1
ATOM 758 C C . GLU A 1 100 ? 1.547 -0.290 15.228 1.00 93.94 100 GLU A C 1
ATOM 760 O O . GLU A 1 100 ? 1.190 -0.691 16.338 1.00 93.94 100 GLU A O 1
ATOM 765 N N . HIS A 1 101 ? 0.656 0.048 14.295 1.00 94.62 101 HIS A N 1
ATOM 766 C CA . HIS A 1 101 ? -0.793 -0.015 14.456 1.00 94.62 101 HIS A CA 1
ATOM 767 C C . HIS A 1 101 ? -1.456 -1.095 13.597 1.00 94.62 101 HIS A C 1
ATOM 769 O O . HIS A 1 101 ? -2.685 -1.231 13.643 1.00 94.62 101 HIS A O 1
ATOM 775 N N . ALA A 1 102 ? -0.662 -1.869 12.852 1.00 93.56 102 ALA A N 1
ATOM 776 C CA . ALA A 1 102 ? -1.135 -3.034 12.129 1.00 93.56 102 ALA A CA 1
ATOM 777 C C . ALA A 1 102 ? -1.656 -4.112 13.094 1.00 93.56 102 ALA A C 1
ATOM 779 O O . ALA A 1 102 ? -1.286 -4.204 14.269 1.00 93.56 102 ALA A O 1
ATOM 780 N N . GLY A 1 103 ? -2.560 -4.943 12.592 1.00 90.50 103 GLY A N 1
ATOM 781 C CA . GLY A 1 103 ? -3.088 -6.089 13.309 1.00 90.50 103 GLY A CA 1
ATOM 782 C C . GLY A 1 103 ? -2.004 -7.143 13.525 1.00 90.50 103 GLY A C 1
ATOM 783 O O . GLY A 1 103 ? -1.116 -7.327 12.697 1.00 90.50 103 GLY A O 1
ATOM 784 N N . GLN A 1 104 ? -2.115 -7.894 14.622 1.00 85.25 104 GLN A N 1
ATOM 785 C CA . GLN A 1 104 ? -1.127 -8.907 15.029 1.00 85.25 104 GLN A CA 1
ATOM 786 C C . GLN A 1 104 ? -0.819 -9.955 13.946 1.00 85.25 104 GLN A C 1
ATOM 788 O O . GLN A 1 104 ? 0.303 -10.446 13.870 1.00 85.25 104 GLN A O 1
ATOM 793 N N . ALA A 1 105 ? -1.795 -10.277 13.092 1.00 80.00 105 ALA A N 1
ATOM 794 C CA . ALA A 1 105 ? -1.607 -11.207 11.980 1.00 80.00 105 ALA A CA 1
ATOM 795 C C . ALA A 1 105 ? -0.604 -10.698 10.925 1.00 80.00 105 ALA A C 1
ATOM 797 O O . ALA A 1 105 ? 0.054 -11.513 10.286 1.00 80.00 105 ALA A O 1
ATOM 798 N N . LEU A 1 106 ? -0.463 -9.377 10.771 1.00 84.12 106 LEU A N 1
ATOM 799 C CA . LEU A 1 106 ? 0.433 -8.751 9.795 1.00 84.12 106 LEU A CA 1
ATOM 800 C C . LEU A 1 106 ? 1.777 -8.331 10.389 1.00 84.12 106 LEU A C 1
ATOM 802 O O . LEU A 1 106 ? 2.758 -8.301 9.663 1.00 84.12 106 LEU A O 1
ATOM 806 N N . LEU A 1 107 ? 1.864 -8.093 11.702 1.00 76.38 107 LEU A N 1
ATOM 807 C CA . LEU A 1 107 ? 3.129 -7.729 12.366 1.00 76.38 107 LEU A CA 1
ATOM 808 C C . LEU A 1 107 ? 4.229 -8.796 12.235 1.00 76.38 107 LEU A C 1
ATOM 810 O O . LEU A 1 107 ? 5.407 -8.489 12.380 1.00 76.38 107 LEU A O 1
ATOM 814 N N . ASN A 1 108 ? 3.844 -10.050 11.988 1.00 75.44 108 ASN A N 1
ATOM 815 C CA . ASN A 1 108 ? 4.776 -11.155 11.762 1.00 75.44 108 ASN A CA 1
ATOM 816 C C . ASN A 1 108 ? 4.997 -11.459 10.274 1.00 75.44 108 ASN A C 1
ATOM 818 O O . ASN A 1 108 ? 5.768 -12.366 9.951 1.00 75.44 108 ASN A O 1
ATOM 822 N N . ASN A 1 109 ? 4.307 -10.752 9.375 1.00 77.19 109 ASN A N 1
ATOM 823 C CA . ASN A 1 109 ? 4.507 -10.913 7.946 1.00 77.19 109 ASN A CA 1
ATOM 824 C C . ASN A 1 109 ? 5.765 -10.140 7.533 1.00 77.19 109 ASN A C 1
ATOM 826 O O . ASN A 1 109 ? 5.916 -8.978 7.882 1.00 77.19 109 ASN A O 1
ATOM 830 N N . ARG A 1 110 ? 6.682 -10.796 6.817 1.00 72.06 110 ARG A N 1
ATOM 831 C CA . ARG A 1 110 ? 7.916 -10.165 6.319 1.00 72.06 110 ARG A CA 1
ATOM 832 C C . ARG A 1 110 ? 7.707 -9.374 5.031 1.00 72.06 110 ARG A C 1
ATOM 834 O O . ARG A 1 110 ? 8.630 -8.690 4.605 1.00 72.06 110 ARG A O 1
ATOM 841 N N . GLU A 1 111 ? 6.552 -9.542 4.398 1.00 72.62 111 GLU A N 1
ATOM 842 C CA . GLU A 1 111 ? 6.200 -8.853 3.157 1.00 72.62 111 GLU A CA 1
ATOM 843 C C . GLU A 1 111 ? 5.591 -7.462 3.402 1.00 72.62 111 GLU A C 1
ATOM 845 O O . GLU A 1 111 ? 5.528 -6.672 2.466 1.00 72.62 111 GLU A O 1
ATOM 850 N N . VAL A 1 112 ? 5.203 -7.154 4.650 1.00 65.19 112 VAL A N 1
ATOM 851 C CA . VAL A 1 112 ? 4.650 -5.861 5.104 1.00 65.19 112 VAL A CA 1
ATOM 852 C C . VAL A 1 112 ? 5.700 -5.098 5.907 1.00 65.19 112 VAL A C 1
ATOM 854 O O . VAL A 1 112 ? 5.831 -3.870 5.699 1.00 65.19 112 VAL A O 1
#

Organism: Alexandrium catenella (NCBI:txid2925)

Sequence (112 aa):
Q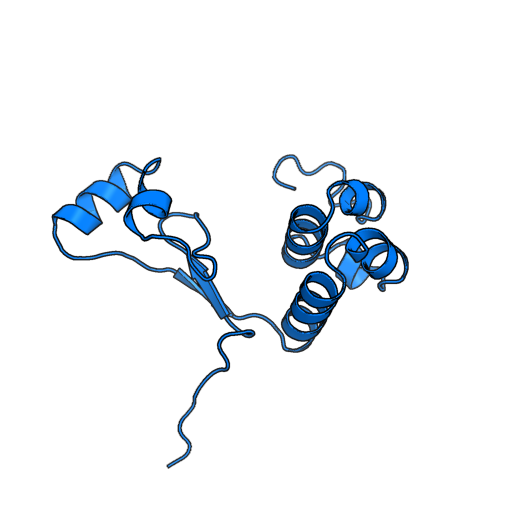AEMEVPANLQRLFVSGTELRKGMQLKSAVAHDSDAAEQLEAGYLDLTLQRRTPDQAAWSERFEAAGPLAHEVLKKAPALIKTDSELVEEAVGQCGRALEHAGQALLNNREV